Protein AF-A0A6V7V9Q4-F1 (afdb_monomer_lite)

Structure (mmCIF, N/CA/C/O backbone):
data_AF-A0A6V7V9Q4-F1
#
_entry.id   AF-A0A6V7V9Q4-F1
#
loop_
_atom_site.group_PDB
_atom_site.id
_atom_site.type_symbol
_atom_site.label_atom_id
_atom_site.label_alt_id
_atom_site.label_comp_id
_atom_site.label_asym_id
_atom_site.label_entity_id
_atom_site.label_seq_id
_atom_site.pdbx_PDB_ins_code
_atom_site.Cartn_x
_atom_site.Cartn_y
_atom_site.Cartn_z
_atom_site.occupancy
_atom_site.B_iso_or_equiv
_atom_site.auth_seq_id
_atom_site.auth_comp_id
_atom_site.auth_asym_id
_atom_site.auth_atom_id
_atom_site.pdbx_PDB_model_num
ATOM 1 N N . MET A 1 1 ? -13.737 -3.564 -10.398 1.00 45.50 1 MET A N 1
ATOM 2 C CA . MET A 1 1 ? -12.406 -3.048 -10.804 1.00 45.50 1 MET A CA 1
ATOM 3 C C . MET A 1 1 ? -12.204 -3.370 -12.273 1.00 45.50 1 MET A C 1
ATOM 5 O O . MET A 1 1 ? -12.141 -4.543 -12.626 1.00 45.50 1 MET A O 1
ATOM 9 N N . LYS A 1 2 ? -12.141 -2.356 -13.139 1.00 48.03 2 LYS A N 1
ATOM 10 C CA . LYS A 1 2 ? -11.938 -2.546 -14.580 1.00 48.03 2 LYS A CA 1
ATOM 11 C C . LYS A 1 2 ? -10.438 -2.670 -14.877 1.00 48.03 2 LYS A C 1
ATOM 13 O O . LYS A 1 2 ? -9.689 -1.728 -14.647 1.00 48.03 2 LYS A O 1
ATOM 18 N N . ILE A 1 3 ? -9.999 -3.831 -15.360 1.00 52.88 3 ILE A N 1
ATOM 19 C CA . ILE A 1 3 ? -8.592 -4.088 -15.708 1.00 52.88 3 ILE A CA 1
ATOM 20 C C . ILE A 1 3 ? -8.286 -3.414 -17.054 1.00 52.88 3 ILE A C 1
ATOM 22 O O . ILE A 1 3 ? -8.858 -3.783 -18.082 1.00 52.88 3 ILE A O 1
ATOM 26 N N . LEU A 1 4 ? -7.388 -2.425 -17.064 1.0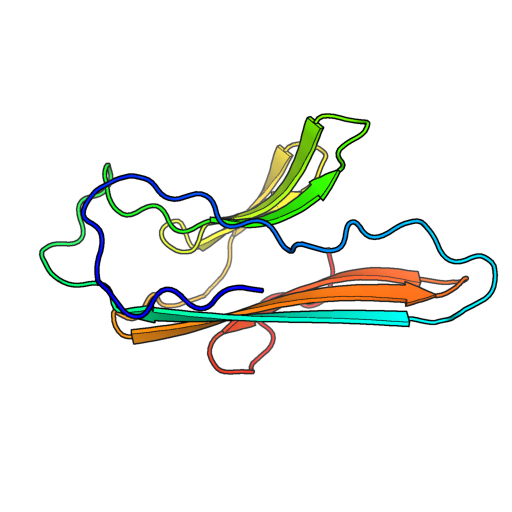0 55.97 4 LEU A N 1
ATOM 27 C CA . LEU A 1 4 ? -6.880 -1.809 -18.292 1.00 55.97 4 LEU A CA 1
ATOM 28 C C . LEU A 1 4 ? -5.738 -2.674 -18.849 1.00 55.97 4 LEU A C 1
ATOM 30 O O . LEU A 1 4 ? -4.685 -2.778 -18.237 1.00 55.97 4 LEU A O 1
ATOM 34 N N . LYS A 1 5 ? -5.941 -3.298 -20.018 1.00 56.59 5 LYS A N 1
ATOM 35 C CA . LYS A 1 5 ? -4.928 -4.143 -20.694 1.00 56.59 5 LYS A CA 1
ATOM 36 C C . LYS A 1 5 ? -3.985 -3.379 -21.641 1.00 56.59 5 LYS A C 1
ATOM 38 O O . LYS A 1 5 ? -3.183 -4.004 -22.327 1.00 56.59 5 LYS A O 1
ATOM 43 N N . ARG A 1 6 ? -4.105 -2.053 -21.754 1.00 63.81 6 ARG A N 1
ATOM 44 C CA . ARG A 1 6 ? -3.263 -1.220 -22.634 1.00 63.81 6 ARG A CA 1
ATOM 45 C C . ARG A 1 6 ? -2.318 -0.369 -21.794 1.00 63.81 6 ARG A C 1
ATOM 47 O O . ARG A 1 6 ? -2.734 0.138 -20.758 1.00 63.81 6 ARG A O 1
ATOM 54 N N . GLY A 1 7 ? -1.076 -0.217 -22.253 1.00 61.22 7 GLY A N 1
ATOM 55 C CA . GLY A 1 7 ? -0.108 0.700 -21.655 1.00 61.22 7 GLY A CA 1
ATOM 56 C C . GLY A 1 7 ? -0.531 2.158 -21.840 1.00 61.22 7 GLY A C 1
ATOM 57 O O . GLY A 1 7 ? -1.172 2.507 -22.833 1.00 61.22 7 GLY A O 1
ATOM 58 N N . TYR A 1 8 ? -0.179 2.999 -20.873 1.00 66.56 8 TYR A N 1
ATOM 59 C CA . TYR A 1 8 ? -0.492 4.425 -20.858 1.00 66.56 8 TYR A CA 1
ATOM 60 C C . TYR A 1 8 ? 0.745 5.211 -20.429 1.00 66.56 8 TYR A C 1
ATOM 62 O O . TYR A 1 8 ? 1.445 4.842 -19.495 1.00 66.56 8 TYR A O 1
ATOM 70 N N . ASN A 1 9 ? 0.972 6.323 -21.110 1.00 68.75 9 ASN A N 1
ATOM 71 C CA . ASN A 1 9 ? 2.115 7.225 -20.981 1.00 68.75 9 ASN A CA 1
ATOM 72 C C . ASN A 1 9 ? 1.734 8.556 -20.300 1.00 68.75 9 ASN A C 1
ATOM 74 O O . ASN A 1 9 ? 2.334 9.596 -20.557 1.00 68.75 9 ASN A O 1
ATOM 78 N N . LYS A 1 10 ? 0.697 8.536 -19.456 1.00 72.94 10 LYS A N 1
ATOM 79 C CA . LYS A 1 10 ? 0.227 9.671 -18.646 1.00 72.94 10 LYS A CA 1
ATOM 80 C C . LYS A 1 10 ? 0.016 9.209 -17.208 1.00 72.94 10 LYS A C 1
ATOM 82 O O . LYS A 1 10 ? -0.172 8.017 -16.978 1.00 72.94 10 LYS A O 1
ATOM 87 N N . SER A 1 11 ? -0.027 10.146 -16.262 1.00 71.75 11 SER A N 1
ATOM 88 C CA . SER A 1 11 ? -0.452 9.856 -14.891 1.00 71.75 11 SER A CA 1
ATOM 89 C C . SER A 1 11 ? -1.851 9.240 -14.895 1.00 71.75 11 SER A C 1
ATOM 91 O O . SER A 1 11 ? -2.785 9.803 -15.472 1.00 71.75 11 SER A O 1
ATOM 93 N N . ILE A 1 12 ? -1.991 8.083 -14.255 1.00 74.56 12 ILE A N 1
ATOM 94 C CA . ILE A 1 12 ? -3.267 7.391 -14.087 1.00 74.56 12 ILE A CA 1
ATOM 95 C C . ILE A 1 12 ? -3.575 7.312 -12.605 1.00 74.56 12 ILE A C 1
ATOM 97 O O . ILE A 1 12 ? -2.696 7.059 -11.785 1.00 74.56 12 ILE A O 1
ATOM 101 N N . LEU A 1 13 ? -4.853 7.472 -12.285 1.00 76.94 13 LEU A N 1
ATOM 102 C CA . LEU A 1 13 ? -5.381 7.220 -10.963 1.00 76.94 13 LEU A CA 1
ATOM 103 C C . LEU A 1 13 ? -6.475 6.165 -11.075 1.00 76.94 13 LEU A C 1
ATOM 105 O O . LEU A 1 13 ? -7.466 6.359 -11.780 1.00 76.94 13 LEU A O 1
ATOM 109 N N . VAL A 1 14 ? -6.265 5.030 -10.414 1.00 76.50 14 VAL A N 1
ATOM 110 C CA . VAL A 1 14 ? -7.228 3.931 -10.377 1.00 76.50 14 VAL A CA 1
ATOM 111 C C . VAL A 1 14 ? -7.868 3.912 -9.000 1.00 76.50 14 VAL A C 1
ATOM 113 O O . VAL A 1 14 ? -7.183 3.789 -7.989 1.00 76.50 14 VAL A O 1
ATOM 116 N N . TYR A 1 15 ? -9.192 4.011 -8.967 1.00 76.44 15 TYR A N 1
ATOM 117 C CA . TYR A 1 15 ? -9.970 3.846 -7.748 1.00 76.44 15 TYR A CA 1
ATOM 118 C C . TYR A 1 15 ? -10.727 2.524 -7.789 1.00 76.44 15 TYR A C 1
ATOM 120 O O . TYR A 1 15 ? -11.258 2.125 -8.829 1.00 76.44 15 TYR A O 1
ATOM 128 N N . ALA A 1 16 ? -10.809 1.854 -6.642 1.00 72.38 16 ALA A N 1
ATOM 129 C CA . ALA A 1 16 ? -11.757 0.767 -6.476 1.00 72.38 16 ALA A CA 1
ATOM 130 C C . ALA A 1 16 ? -13.186 1.319 -6.622 1.00 72.38 16 ALA A C 1
ATOM 132 O O . ALA A 1 16 ? -13.511 2.375 -6.083 1.00 72.38 16 ALA A O 1
ATOM 133 N N . GLU A 1 17 ? -14.038 0.597 -7.351 1.00 67.88 17 GLU A N 1
ATOM 134 C CA . GLU A 1 17 ? -15.442 0.984 -7.582 1.00 67.88 17 GLU A CA 1
ATOM 135 C C . GLU A 1 17 ? -16.246 1.031 -6.278 1.00 67.88 17 GLU A C 1
ATOM 137 O O . GLU A 1 17 ? -17.165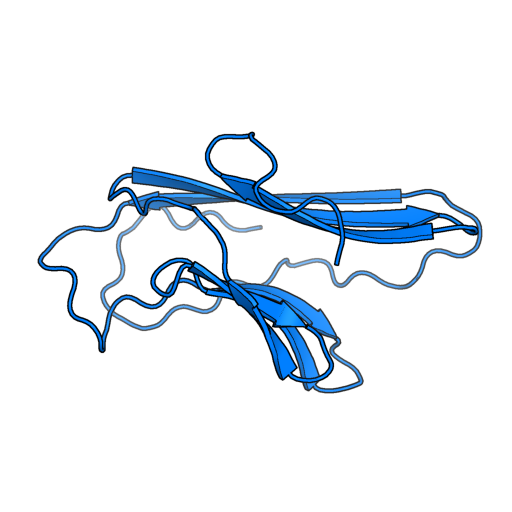 1.833 -6.134 1.00 67.88 17 GLU A O 1
ATOM 142 N N . ASN A 1 18 ? -15.870 0.196 -5.308 1.00 66.94 18 ASN A N 1
ATOM 143 C CA . ASN A 1 18 ? -16.535 0.125 -4.021 1.00 66.94 18 ASN A CA 1
ATOM 144 C C . ASN A 1 18 ? -15.771 0.948 -2.987 1.00 66.94 18 ASN A C 1
ATOM 146 O O . ASN A 1 18 ? -14.630 0.643 -2.640 1.00 66.94 18 ASN A O 1
ATOM 150 N N . SER A 1 19 ? -16.436 1.978 -2.465 1.00 68.75 19 SER A N 1
ATOM 151 C CA . SER A 1 19 ? -15.973 2.684 -1.274 1.00 68.75 19 SER A CA 1
ATOM 152 C C . SER A 1 19 ? -16.272 1.848 -0.036 1.00 68.75 19 SER A C 1
ATOM 154 O O . SER A 1 19 ? -17.376 1.332 0.148 1.00 68.75 19 SER A O 1
ATOM 156 N N . PHE A 1 20 ? -15.271 1.707 0.822 1.00 69.81 20 PHE A N 1
ATOM 157 C CA . PHE A 1 20 ? -15.425 0.985 2.066 1.00 69.81 20 PHE A CA 1
ATOM 158 C C . PHE A 1 20 ? -16.203 1.838 3.082 1.00 69.81 20 PHE A C 1
ATOM 160 O O . PHE A 1 20 ? -15.688 2.843 3.575 1.00 69.81 20 PHE A O 1
ATOM 167 N N . ARG A 1 21 ? -17.450 1.462 3.398 1.00 70.19 21 ARG A N 1
ATOM 168 C CA . ARG A 1 21 ? -18.217 2.051 4.509 1.00 70.19 21 ARG A CA 1
ATOM 169 C C . ARG A 1 21 ? -18.067 1.161 5.733 1.00 70.19 21 ARG A C 1
ATOM 171 O O . ARG A 1 21 ? -18.336 -0.028 5.639 1.00 70.19 21 ARG A O 1
ATOM 178 N N . ASN A 1 22 ? -17.649 1.758 6.848 1.00 66.38 22 ASN A N 1
ATOM 179 C CA . ASN A 1 22 ? -17.369 1.090 8.119 1.00 66.38 22 ASN A CA 1
ATOM 180 C C . ASN A 1 22 ? -18.476 0.071 8.497 1.00 66.38 22 ASN A C 1
ATOM 182 O O . ASN A 1 22 ? -19.577 0.499 8.854 1.00 66.38 22 ASN A O 1
ATOM 186 N N . PRO A 1 23 ? -18.239 -1.250 8.393 1.00 64.81 23 PRO A N 1
ATOM 187 C CA . PRO A 1 23 ? -19.229 -2.264 8.694 1.00 64.81 23 PRO A CA 1
ATOM 188 C C . PRO A 1 23 ? -19.313 -2.391 10.208 1.00 64.81 23 PRO A C 1
ATOM 190 O O . PRO A 1 23 ? -18.335 -2.680 10.897 1.00 64.81 23 PRO A O 1
ATOM 193 N N . GLN A 1 24 ? -20.499 -2.148 10.746 1.00 66.50 24 GLN A N 1
ATOM 194 C CA . GLN A 1 24 ? -20.730 -2.315 12.170 1.00 66.50 24 GLN A CA 1
ATOM 195 C C . GLN A 1 24 ? -20.660 -3.809 12.521 1.00 66.50 24 GLN A C 1
ATOM 197 O O . GLN A 1 24 ? -21.402 -4.615 11.967 1.00 66.50 24 GLN A O 1
ATOM 202 N N . GLY A 1 25 ? -19.763 -4.175 13.443 1.00 67.75 25 GLY A N 1
ATOM 203 C CA . GLY A 1 25 ? -19.771 -5.485 14.105 1.00 67.75 25 GLY A CA 1
ATOM 204 C C . GLY A 1 25 ? -19.102 -6.654 13.372 1.00 67.75 25 GLY A C 1
ATOM 205 O O . GLY A 1 25 ? -19.207 -7.779 13.853 1.00 67.75 25 GLY A O 1
ATOM 206 N N . LEU A 1 26 ? -18.397 -6.430 12.257 1.00 71.62 26 LEU A N 1
ATOM 207 C CA . LEU A 1 26 ? -17.730 -7.503 11.507 1.00 71.62 26 LEU A CA 1
ATOM 208 C C . LEU A 1 26 ? -16.211 -7.312 11.462 1.00 71.62 26 LEU A C 1
ATOM 210 O O . LEU A 1 26 ? -15.714 -6.215 11.216 1.00 71.62 26 LEU A O 1
ATOM 214 N N . ASN A 1 27 ? -15.476 -8.408 11.663 1.00 82.75 27 ASN A N 1
ATOM 215 C CA . ASN A 1 27 ? -14.057 -8.474 11.331 1.00 82.75 27 ASN A CA 1
ATOM 216 C C . ASN A 1 27 ? -13.942 -8.625 9.816 1.00 82.75 27 ASN A C 1
ATOM 218 O O . ASN A 1 27 ? -14.517 -9.557 9.253 1.00 82.75 27 ASN A O 1
ATOM 222 N N . PHE A 1 28 ? -13.204 -7.739 9.160 1.00 84.44 28 PHE A N 1
ATOM 223 C CA . PHE A 1 28 ? -13.029 -7.797 7.717 1.00 84.44 28 PHE A CA 1
ATOM 224 C C . PHE A 1 28 ? -11.573 -7.588 7.319 1.00 84.44 28 PHE A C 1
ATOM 226 O O . PHE A 1 28 ? -10.792 -6.906 7.987 1.00 84.44 28 PHE A O 1
ATOM 233 N N . LEU A 1 29 ? -11.241 -8.193 6.185 1.00 86.81 29 LEU A N 1
ATOM 234 C CA . LEU A 1 29 ? -10.009 -7.976 5.455 1.00 86.81 29 LEU A CA 1
ATOM 235 C C . LEU A 1 29 ? -10.399 -7.441 4.081 1.00 86.81 29 LEU A C 1
ATOM 237 O O . LEU A 1 29 ? -11.103 -8.114 3.330 1.00 86.81 29 LEU A O 1
ATOM 241 N N . TYR A 1 30 ? -9.942 -6.237 3.763 1.00 88.12 30 TYR A N 1
ATOM 242 C CA . TYR A 1 30 ? -9.942 -5.746 2.392 1.00 88.12 30 TYR A CA 1
ATOM 243 C C . TYR A 1 30 ? -8.525 -5.879 1.849 1.00 88.12 30 TYR A C 1
ATOM 245 O O . TYR A 1 30 ? -7.584 -5.455 2.513 1.00 88.12 30 TYR A O 1
ATOM 253 N N . TYR A 1 31 ? -8.368 -6.474 0.672 1.00 91.06 31 TYR A N 1
ATOM 254 C CA . TYR A 1 31 ? -7.071 -6.668 0.037 1.00 91.06 31 TYR A CA 1
ATOM 255 C C . TYR A 1 31 ? -7.206 -6.519 -1.470 1.00 91.06 31 TYR A C 1
ATOM 257 O O . TYR A 1 31 ? -8.168 -7.010 -2.063 1.00 91.06 31 TYR A O 1
ATOM 265 N N . PHE A 1 32 ? -6.239 -5.850 -2.082 1.00 90.44 32 PHE A N 1
ATOM 266 C CA . PHE A 1 32 ? -6.109 -5.785 -3.528 1.00 90.44 32 PHE A CA 1
ATOM 267 C C . PHE A 1 32 ? -4.638 -5.818 -3.924 1.00 90.44 32 PHE A C 1
ATOM 269 O O . PHE A 1 32 ? -3.771 -5.397 -3.158 1.00 90.44 32 PHE A O 1
ATOM 276 N N . GLU A 1 33 ? -4.390 -6.290 -5.142 1.00 92.44 33 GLU A N 1
ATOM 277 C CA . GLU A 1 33 ? -3.077 -6.322 -5.776 1.00 92.44 33 GLU A CA 1
ATOM 278 C C . GLU A 1 33 ? -3.124 -5.609 -7.121 1.00 92.44 33 GLU A C 1
ATOM 280 O O . GLU A 1 33 ? -4.146 -5.602 -7.813 1.00 92.44 33 GLU A O 1
ATOM 285 N N . ILE A 1 34 ? -1.992 -5.018 -7.485 1.00 88.81 34 ILE A N 1
ATOM 286 C CA . ILE A 1 34 ? -1.750 -4.418 -8.785 1.00 88.81 34 ILE A CA 1
ATOM 287 C C . ILE A 1 34 ? -0.437 -4.989 -9.308 1.00 88.81 34 ILE A C 1
ATOM 289 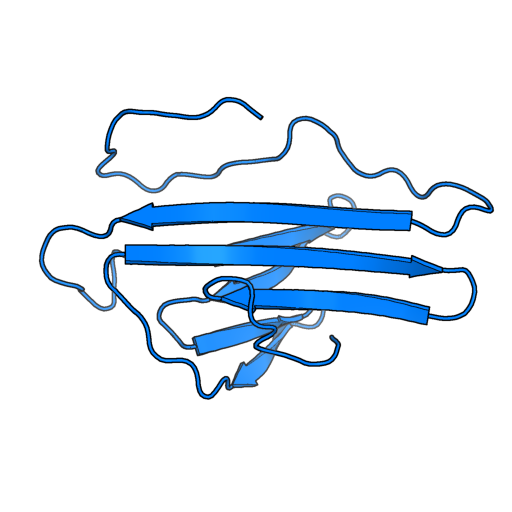O O . ILE A 1 34 ? 0.626 -4.779 -8.726 1.00 88.81 34 ILE A O 1
ATOM 293 N N . GLU A 1 35 ? -0.522 -5.701 -10.425 1.00 90.06 35 GLU A N 1
ATOM 294 C CA . GLU A 1 35 ? 0.642 -6.082 -11.216 1.00 90.06 35 GLU A CA 1
ATOM 295 C C . GLU A 1 35 ? 1.081 -4.884 -12.060 1.00 90.06 35 GLU A C 1
ATOM 297 O O . GLU A 1 35 ? 0.269 -4.253 -12.742 1.00 90.06 35 GLU A O 1
ATOM 302 N N . CYS A 1 36 ? 2.364 -4.542 -11.993 1.00 84.12 36 CYS A N 1
ATOM 303 C CA . CYS A 1 36 ? 2.932 -3.400 -12.693 1.00 84.12 36 CYS A CA 1
ATOM 304 C C . CYS A 1 36 ? 4.116 -3.830 -13.550 1.00 84.12 36 CYS A C 1
ATOM 306 O O . CYS A 1 36 ? 5.002 -4.554 -13.098 1.00 84.12 36 CYS A O 1
ATOM 308 N N . LYS A 1 37 ? 4.141 -3.321 -14.784 1.00 85.38 37 LYS A N 1
ATOM 309 C CA . LYS A 1 37 ? 5.266 -3.435 -15.708 1.00 85.38 37 LYS A CA 1
ATOM 310 C C . LYS A 1 37 ? 5.731 -2.035 -16.087 1.00 85.38 37 LYS A C 1
ATOM 312 O 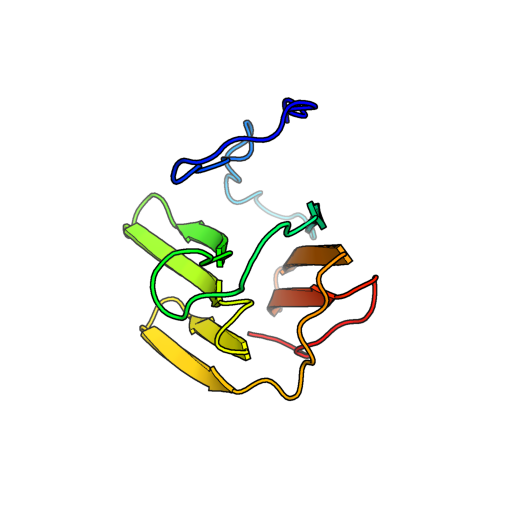O . LYS A 1 37 ? 4.986 -1.285 -16.712 1.00 85.38 37 LYS A O 1
ATOM 317 N N . PHE A 1 38 ? 6.963 -1.707 -15.726 1.00 79.19 38 PHE A N 1
ATOM 318 C CA . PHE A 1 38 ? 7.601 -0.435 -16.040 1.00 79.19 38 PHE A CA 1
ATOM 319 C C . PHE A 1 38 ? 8.555 -0.619 -17.223 1.00 79.19 38 PHE A C 1
ATOM 321 O O . PHE A 1 38 ? 9.501 -1.409 -17.166 1.00 79.19 38 PHE A O 1
ATOM 328 N N . GLU A 1 39 ? 8.299 0.113 -18.306 1.00 77.75 39 GLU A N 1
ATOM 329 C CA . GLU A 1 39 ? 9.119 0.130 -19.520 1.00 77.75 39 GLU A CA 1
ATOM 330 C C . GLU A 1 39 ? 9.824 1.488 -19.661 1.00 77.75 39 GLU A C 1
ATOM 332 O O . GLU A 1 39 ? 9.302 2.511 -19.226 1.00 77.75 39 GLU A O 1
ATOM 337 N N . GLY A 1 40 ? 11.014 1.499 -20.269 1.00 74.75 40 GLY A N 1
ATOM 338 C CA . GLY A 1 40 ? 11.832 2.707 -20.434 1.00 74.75 40 GLY A CA 1
ATOM 339 C C . GLY A 1 40 ? 12.840 2.959 -19.306 1.00 74.75 40 GLY A C 1
ATOM 340 O O . GLY A 1 40 ? 13.098 2.092 -18.460 1.00 74.75 40 GLY A O 1
ATOM 341 N N . GLU A 1 41 ? 13.463 4.138 -19.344 1.00 70.88 41 GLU A N 1
ATOM 342 C CA . GLU A 1 41 ? 14.347 4.608 -18.279 1.00 70.88 41 GLU A CA 1
ATOM 343 C C . GLU A 1 41 ? 13.524 5.071 -17.076 1.00 70.88 41 GLU A C 1
ATOM 345 O O . GLU A 1 41 ? 12.530 5.789 -17.199 1.00 70.88 41 GLU A O 1
ATOM 350 N N . LEU A 1 42 ? 13.947 4.635 -15.891 1.00 67.62 42 LEU A N 1
ATOM 351 C CA . LEU A 1 42 ? 13.367 5.078 -14.634 1.00 67.62 42 LEU A CA 1
ATOM 352 C C . LEU A 1 42 ? 13.929 6.461 -14.324 1.00 67.62 42 LEU A C 1
ATOM 354 O O . LEU A 1 42 ? 15.021 6.582 -13.771 1.00 67.62 42 LEU A O 1
ATOM 358 N N . ASP A 1 43 ? 13.209 7.505 -14.712 1.00 62.06 43 ASP A N 1
ATOM 359 C CA . ASP A 1 43 ? 13.546 8.852 -14.278 1.00 62.06 43 ASP A CA 1
ATOM 360 C C . ASP A 1 43 ? 12.986 9.101 -12.857 1.00 62.06 43 ASP A C 1
ATOM 362 O O . ASP A 1 43 ? 11.998 8.500 -12.423 1.00 62.06 43 ASP A O 1
ATOM 366 N N . LYS A 1 44 ? 13.637 9.997 -12.108 1.00 55.84 44 LYS A N 1
ATOM 367 C CA . LYS A 1 44 ? 13.233 10.373 -10.740 1.00 55.84 44 LYS A CA 1
ATOM 368 C C . LYS A 1 44 ? 11.997 11.291 -10.688 1.00 55.84 44 LYS A C 1
ATOM 370 O O . LYS A 1 44 ? 11.628 11.725 -9.604 1.00 55.84 44 LYS A O 1
ATOM 375 N N . ARG A 1 45 ? 11.420 11.678 -11.828 1.00 58.03 45 ARG A N 1
ATOM 376 C CA . ARG A 1 45 ? 10.390 12.726 -11.959 1.00 58.03 45 ARG A CA 1
ATOM 377 C C . ARG A 1 45 ? 9.065 12.236 -12.568 1.00 58.03 45 ARG A C 1
ATOM 379 O O . ARG A 1 45 ? 8.106 13.001 -12.562 1.00 58.03 45 ARG A O 1
ATOM 386 N N . GLY A 1 46 ? 8.992 11.014 -13.093 1.00 54.97 46 GLY A N 1
ATOM 387 C CA . GLY A 1 46 ? 7.971 10.612 -14.064 1.00 54.97 46 GLY A CA 1
ATOM 388 C C . GLY A 1 46 ? 7.340 9.243 -13.830 1.00 54.97 46 GLY A C 1
ATOM 389 O O . GLY A 1 46 ? 6.221 9.025 -14.287 1.00 54.97 46 GLY A O 1
ATOM 390 N N . ASN A 1 47 ? 7.976 8.348 -13.069 1.00 60.84 47 ASN A N 1
ATOM 391 C CA . ASN A 1 47 ? 7.453 6.999 -12.819 1.00 60.84 47 ASN A CA 1
ATOM 392 C C . ASN A 1 47 ? 7.058 6.792 -11.350 1.00 60.84 47 ASN A C 1
ATOM 394 O O . ASN A 1 47 ? 7.562 5.891 -10.693 1.00 60.84 47 ASN A O 1
ATOM 398 N N . CYS A 1 48 ? 6.159 7.612 -10.809 1.00 75.19 48 CYS A N 1
ATOM 399 C CA . CYS A 1 48 ? 5.703 7.453 -9.426 1.00 75.19 48 CYS A CA 1
ATOM 400 C C . CYS A 1 48 ? 4.499 6.502 -9.364 1.00 75.19 48 CYS A C 1
ATOM 402 O O . CYS A 1 48 ? 3.397 6.865 -9.775 1.00 75.19 48 CYS A O 1
ATOM 404 N N . LEU A 1 49 ? 4.704 5.286 -8.848 1.00 84.94 49 LEU A N 1
ATOM 405 C CA . LEU A 1 49 ? 3.606 4.415 -8.431 1.00 84.94 49 LEU A CA 1
ATOM 406 C C . LEU A 1 49 ? 3.369 4.599 -6.933 1.00 84.94 49 LEU A C 1
ATOM 408 O O . LEU A 1 49 ? 4.198 4.191 -6.119 1.00 84.94 49 LEU A O 1
ATOM 412 N N . ASN A 1 50 ? 2.203 5.148 -6.601 1.00 89.56 50 ASN A N 1
ATOM 413 C CA . ASN A 1 50 ? 1.676 5.151 -5.244 1.00 89.56 50 ASN A CA 1
ATOM 414 C C . ASN A 1 50 ? 0.509 4.166 -5.170 1.00 89.56 50 ASN A C 1
ATOM 416 O O . ASN A 1 50 ? -0.395 4.194 -6.008 1.00 89.56 50 ASN A O 1
ATOM 420 N N . ILE A 1 51 ? 0.522 3.299 -4.162 1.00 90.88 51 ILE A N 1
ATOM 421 C CA . ILE A 1 51 ? -0.560 2.351 -3.879 1.00 90.88 51 ILE A CA 1
ATOM 422 C C . ILE A 1 51 ? -1.017 2.530 -2.437 1.00 90.88 51 ILE A C 1
ATOM 424 O O . ILE A 1 51 ? -0.190 2.634 -1.536 1.00 90.88 51 ILE A O 1
ATOM 428 N N . GLY A 1 52 ? -2.325 2.565 -2.191 1.00 92.44 52 GLY A N 1
ATOM 429 C CA . GLY A 1 52 ? -2.810 2.824 -0.842 1.00 92.44 52 GLY A CA 1
ATOM 430 C C . GLY A 1 52 ? -4.313 2.979 -0.704 1.00 92.44 52 GLY A C 1
ATOM 431 O O . GLY A 1 52 ? -5.095 2.623 -1.587 1.00 92.44 52 GLY A O 1
ATOM 432 N N . LEU A 1 53 ? -4.702 3.537 0.438 1.00 91.00 53 LEU A N 1
ATOM 433 C CA . LEU A 1 53 ? -6.083 3.801 0.820 1.00 91.00 53 LEU A CA 1
ATOM 434 C C . LEU A 1 53 ? -6.292 5.304 0.993 1.00 91.00 53 LEU A C 1
ATOM 436 O O . LEU A 1 53 ? -5.492 5.985 1.633 1.00 91.00 53 LEU A O 1
ATOM 440 N N . LYS A 1 54 ? -7.408 5.813 0.466 1.00 88.88 54 LYS A N 1
ATOM 441 C CA . LYS A 1 54 ? -7.826 7.208 0.631 1.00 88.88 54 LYS A CA 1
ATOM 442 C C . LYS A 1 54 ? -8.967 7.307 1.635 1.00 88.88 54 LYS A C 1
ATOM 444 O O . LYS A 1 54 ? -10.031 6.722 1.443 1.00 88.88 54 LYS A O 1
ATOM 449 N N . ASN A 1 55 ? -8.793 8.139 2.654 1.00 85.88 55 ASN A N 1
ATOM 450 C CA . ASN A 1 55 ? -9.896 8.611 3.476 1.00 85.88 55 ASN A CA 1
ATOM 451 C C . ASN A 1 55 ? -10.612 9.759 2.749 1.00 85.88 55 ASN A C 1
ATOM 453 O O . ASN A 1 55 ? -10.120 10.889 2.719 1.00 85.88 55 ASN A O 1
ATOM 457 N N . LEU A 1 56 ? -11.782 9.466 2.173 1.00 82.31 56 LEU A N 1
ATOM 458 C CA . LEU A 1 56 ? -12.573 10.438 1.406 1.00 82.31 56 LEU A CA 1
ATOM 459 C C . LEU A 1 56 ? -13.054 11.626 2.251 1.00 82.31 56 LEU A C 1
ATOM 461 O O . LEU A 1 56 ? -13.139 12.732 1.730 1.00 82.31 56 LEU A O 1
ATOM 465 N N . ASN A 1 57 ? -13.303 11.424 3.548 1.00 84.62 57 ASN A N 1
ATOM 466 C CA . ASN A 1 57 ? -13.821 12.472 4.432 1.00 84.62 57 ASN A CA 1
ATOM 467 C C . ASN A 1 57 ? -12.738 13.474 4.846 1.00 84.62 57 ASN A C 1
ATOM 469 O O . ASN A 1 57 ? -13.024 14.649 5.040 1.00 84.62 57 ASN A O 1
ATOM 473 N N . LYS A 1 58 ? -11.497 13.005 5.015 1.00 85.25 58 LYS A N 1
ATOM 474 C CA . LYS A 1 58 ? -10.369 13.830 5.484 1.00 85.25 58 LYS A CA 1
ATOM 475 C C . LYS A 1 58 ? -9.423 14.267 4.366 1.00 85.25 58 LYS A C 1
ATOM 477 O O . LYS A 1 58 ? -8.487 15.011 4.632 1.00 85.25 58 LYS A O 1
ATOM 482 N N . ASN A 1 59 ? -9.635 13.778 3.142 1.00 85.88 59 ASN A N 1
ATOM 483 C CA . ASN A 1 59 ? -8.708 13.922 2.018 1.00 85.88 59 ASN A CA 1
ATOM 484 C C . ASN A 1 59 ? -7.259 13.537 2.394 1.00 85.88 59 ASN A C 1
ATOM 486 O O . ASN A 1 59 ? -6.306 14.246 2.079 1.00 85.88 59 ASN A O 1
ATOM 490 N N . LYS A 1 60 ? -7.115 12.419 3.116 1.00 90.06 60 LYS A N 1
ATOM 491 C CA . LYS A 1 60 ? -5.833 11.864 3.578 1.00 90.06 60 LYS A CA 1
ATOM 492 C C . LYS A 1 60 ? -5.585 10.493 2.965 1.00 90.06 60 LYS A C 1
ATOM 494 O O . LYS A 1 60 ? -6.546 9.796 2.632 1.00 90.06 60 LYS A O 1
ATOM 499 N N . TYR A 1 61 ? -4.317 10.113 2.863 1.00 90.56 61 TYR A N 1
ATOM 500 C CA . TYR A 1 61 ? -3.876 8.852 2.277 1.00 90.56 61 TYR A CA 1
ATOM 501 C C . TYR A 1 61 ? -3.042 8.066 3.286 1.00 90.56 61 TYR A C 1
ATOM 503 O O . TYR A 1 61 ? -2.357 8.658 4.116 1.00 90.56 61 TYR A O 1
ATOM 511 N N . ILE A 1 62 ? -3.128 6.743 3.204 1.00 92.69 62 ILE A N 1
ATOM 512 C CA . ILE A 1 62 ? -2.091 5.836 3.693 1.00 92.69 62 ILE A CA 1
ATOM 513 C C . ILE A 1 62 ? -1.569 5.130 2.451 1.00 92.69 62 ILE A C 1
ATOM 515 O O . ILE A 1 62 ? -2.321 4.374 1.830 1.00 92.69 62 ILE A O 1
ATOM 519 N N . GLU A 1 63 ? -0.337 5.415 2.046 1.00 93.12 63 GLU A N 1
ATOM 520 C CA . GLU A 1 63 ? 0.174 5.007 0.737 1.00 93.12 63 GLU A CA 1
ATOM 521 C C . GLU A 1 63 ? 1.651 4.630 0.746 1.00 93.12 63 GLU A C 1
ATOM 523 O O . GLU A 1 63 ? 2.464 5.225 1.445 1.00 93.12 63 GLU A O 1
ATOM 528 N N . HIS A 1 64 ? 1.988 3.642 -0.073 1.00 91.62 64 HIS A N 1
ATOM 529 C CA . HIS A 1 64 ? 3.343 3.209 -0.361 1.00 91.62 64 HIS A CA 1
ATOM 530 C C . HIS A 1 64 ? 3.806 3.836 -1.683 1.00 91.62 64 HIS A C 1
ATOM 532 O O . HIS A 1 64 ? 3.252 3.521 -2.740 1.00 91.62 64 HIS A O 1
ATOM 538 N N . SER A 1 65 ? 4.821 4.701 -1.603 1.00 90.31 65 SER A N 1
ATOM 539 C CA . SER A 1 65 ? 5.600 5.229 -2.727 1.00 90.31 65 SER A CA 1
ATOM 540 C C . SER A 1 65 ? 6.644 4.190 -3.123 1.00 90.31 65 SER A C 1
ATOM 542 O O . SER A 1 65 ? 7.669 4.008 -2.460 1.00 90.31 65 SER A O 1
ATOM 544 N N . VAL A 1 66 ? 6.351 3.464 -4.201 1.00 87.88 66 VAL A N 1
ATOM 545 C CA . VAL A 1 66 ? 7.126 2.294 -4.634 1.00 87.88 66 VAL A CA 1
ATOM 546 C C . VAL A 1 66 ? 8.550 2.665 -5.049 1.00 87.88 66 VAL A C 1
ATOM 548 O O . VAL A 1 66 ? 9.487 1.924 -4.757 1.00 87.88 66 VAL A O 1
ATOM 551 N N . MET A 1 67 ? 8.729 3.811 -5.710 1.00 84.00 67 MET A N 1
ATOM 552 C CA . MET A 1 67 ? 10.049 4.248 -6.182 1.00 84.00 67 MET A CA 1
ATOM 553 C C . MET A 1 67 ? 10.935 4.785 -5.066 1.00 84.00 67 MET A C 1
ATOM 555 O O . MET A 1 67 ? 12.150 4.602 -5.097 1.00 84.00 67 MET A O 1
ATOM 559 N N . GLU A 1 68 ? 10.339 5.461 -4.089 1.00 86.25 68 GLU A N 1
ATOM 560 C CA . GLU A 1 68 ? 11.087 6.041 -2.973 1.00 86.25 68 GLU A CA 1
ATOM 561 C C . GLU A 1 68 ? 11.296 5.025 -1.846 1.00 86.25 68 GLU A C 1
ATOM 563 O O . GLU A 1 68 ? 12.063 5.287 -0.920 1.00 86.25 68 GLU A O 1
ATOM 568 N N . ALA A 1 69 ? 10.639 3.861 -1.933 1.00 88.50 69 ALA A N 1
ATOM 569 C CA . ALA A 1 69 ? 10.566 2.871 -0.867 1.00 88.50 69 ALA A CA 1
ATOM 570 C C . ALA A 1 69 ? 10.098 3.513 0.453 1.00 88.50 69 ALA A C 1
ATOM 572 O O . ALA A 1 69 ? 10.653 3.259 1.525 1.00 88.50 69 ALA A O 1
ATOM 573 N N . LEU A 1 70 ? 9.082 4.377 0.364 1.00 90.88 70 LEU A N 1
ATOM 574 C CA . LEU A 1 70 ? 8.517 5.119 1.491 1.00 90.88 70 LEU A CA 1
ATOM 575 C C . LEU A 1 70 ? 7.056 4.757 1.693 1.00 90.88 70 LEU A C 1
ATOM 577 O O . LEU A 1 70 ? 6.313 4.569 0.733 1.00 90.88 70 LEU A O 1
ATOM 581 N N . ILE A 1 71 ? 6.626 4.715 2.949 1.00 91.75 71 ILE A N 1
ATOM 582 C CA . ILE A 1 71 ? 5.207 4.728 3.287 1.00 91.75 71 ILE A CA 1
ATOM 583 C C . ILE A 1 71 ? 4.869 6.032 3.990 1.00 91.75 71 ILE A C 1
ATOM 585 O O . ILE A 1 71 ? 5.570 6.431 4.917 1.00 91.75 71 ILE A O 1
ATOM 589 N N . TYR A 1 72 ? 3.765 6.636 3.568 1.00 91.62 72 TYR A N 1
ATOM 590 C CA . TYR A 1 72 ? 3.143 7.790 4.195 1.00 91.62 72 TYR A CA 1
ATOM 591 C C . TYR A 1 72 ? 1.876 7.345 4.918 1.00 91.62 72 TYR A C 1
ATOM 593 O O . TYR A 1 72 ? 1.040 6.653 4.331 1.00 91.62 72 TYR A O 1
ATOM 601 N N . ASN A 1 73 ? 1.714 7.735 6.182 1.00 90.25 73 ASN A N 1
ATOM 602 C CA . ASN A 1 73 ? 0.449 7.556 6.898 1.00 90.25 73 ASN A CA 1
ATOM 603 C C . ASN A 1 73 ? -0.445 8.806 6.807 1.00 90.25 73 ASN A C 1
ATOM 605 O O . ASN A 1 73 ? -0.084 9.827 6.220 1.00 90.25 73 ASN A O 1
ATOM 609 N N . GLU A 1 74 ? -1.612 8.768 7.449 1.00 88.06 74 GLU A N 1
ATOM 610 C CA . GLU A 1 74 ? -2.590 9.857 7.413 1.00 88.06 74 GLU A CA 1
ATOM 611 C C . GLU A 1 74 ? -2.107 11.168 8.063 1.00 88.06 74 GLU A C 1
ATOM 613 O O . GLU A 1 74 ? -2.715 12.228 7.854 1.00 88.06 74 GLU A O 1
ATOM 618 N N . LYS A 1 75 ? -1.022 11.101 8.843 1.00 89.75 75 LYS A N 1
ATOM 619 C CA . LYS A 1 75 ? -0.348 12.238 9.482 1.00 89.75 75 LYS A CA 1
ATOM 620 C C . LYS A 1 75 ? 0.828 12.771 8.659 1.00 89.75 75 LYS A C 1
ATOM 622 O O . LYS A 1 75 ? 1.458 13.729 9.094 1.00 89.75 75 LYS A O 1
ATOM 627 N N . ASN A 1 76 ? 1.074 12.211 7.473 1.00 85.56 76 ASN A N 1
ATOM 628 C CA . ASN A 1 76 ? 2.252 12.462 6.643 1.00 85.56 76 ASN A CA 1
ATOM 629 C C . ASN A 1 76 ? 3.575 12.042 7.322 1.00 85.56 76 ASN A C 1
ATOM 631 O O . ASN A 1 76 ? 4.619 12.619 7.033 1.00 85.56 76 ASN A O 1
ATOM 635 N N . GLU A 1 77 ? 3.545 11.072 8.240 1.00 91.44 77 GLU A N 1
ATOM 636 C CA . GLU A 1 77 ? 4.770 10.472 8.780 1.00 91.44 77 GLU A CA 1
ATOM 637 C C . GLU A 1 77 ? 5.354 9.491 7.757 1.00 91.44 77 GLU A C 1
ATOM 639 O O . GLU A 1 77 ? 4.609 8.754 7.105 1.00 91.44 77 GLU A O 1
ATOM 644 N N . GLU A 1 78 ? 6.682 9.483 7.637 1.00 92.50 78 GLU A N 1
ATOM 645 C CA . GLU A 1 78 ? 7.413 8.703 6.639 1.00 92.50 78 GLU A CA 1
ATOM 646 C C . GLU A 1 78 ? 8.071 7.464 7.250 1.00 92.50 78 GLU A C 1
ATOM 648 O O . GLU A 1 78 ? 8.821 7.548 8.226 1.00 92.50 78 GLU A O 1
ATOM 653 N N . PHE A 1 79 ? 7.870 6.311 6.614 1.00 90.38 79 PHE A N 1
ATOM 654 C CA . PHE A 1 79 ? 8.499 5.051 6.996 1.00 90.38 79 PHE A CA 1
ATOM 655 C C . PHE A 1 79 ? 9.329 4.507 5.836 1.00 90.38 79 PHE A C 1
ATOM 657 O O . PHE A 1 79 ? 8.789 4.116 4.802 1.00 90.38 79 PHE A O 1
ATOM 664 N N . LYS A 1 80 ? 10.6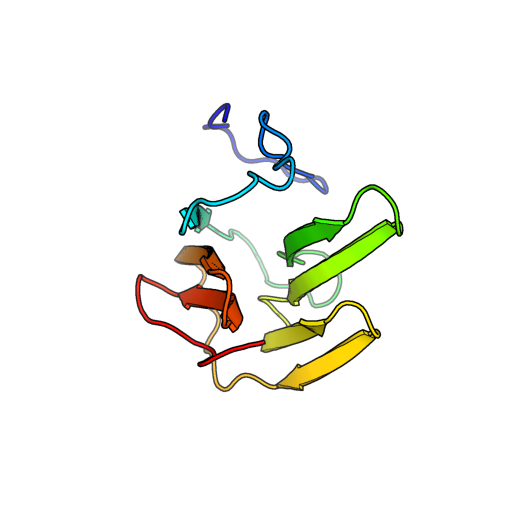54 4.453 6.018 1.00 89.69 80 LYS A N 1
ATOM 665 C CA . LYS A 1 80 ? 11.578 3.879 5.031 1.00 89.69 80 LYS A CA 1
ATOM 666 C C . LYS A 1 80 ? 11.499 2.361 5.014 1.00 89.69 80 LYS A C 1
ATOM 668 O O . LYS A 1 80 ? 11.665 1.704 6.044 1.00 89.69 80 LYS A O 1
ATOM 673 N N . LEU A 1 81 ? 11.329 1.810 3.824 1.00 86.75 81 LEU A N 1
ATOM 674 C CA . LEU A 1 81 ? 11.355 0.384 3.564 1.00 86.75 81 LEU A CA 1
ATOM 675 C C . LEU A 1 81 ? 12.725 -0.045 3.043 1.00 86.75 81 LEU A C 1
ATOM 677 O O . LEU A 1 81 ? 13.421 0.687 2.345 1.00 86.75 81 LEU A O 1
ATOM 681 N N . LYS A 1 82 ? 13.097 -1.285 3.362 1.00 79.50 82 LYS A N 1
ATOM 682 C CA . LYS A 1 82 ? 14.223 -1.981 2.727 1.00 79.50 82 LYS A CA 1
ATOM 683 C C . LYS A 1 82 ? 13.709 -2.838 1.570 1.00 79.50 82 LYS A C 1
ATOM 685 O O . LYS A 1 82 ? 13.921 -4.048 1.558 1.00 79.50 82 LYS A O 1
ATOM 690 N N . THR A 1 83 ? 12.954 -2.240 0.658 1.00 73.44 83 THR A N 1
ATOM 691 C CA . THR A 1 83 ? 12.436 -2.924 -0.532 1.00 73.44 83 THR A CA 1
ATOM 692 C C . THR A 1 83 ? 13.309 -2.611 -1.739 1.00 73.44 83 THR A C 1
ATOM 694 O O . THR A 1 83 ? 13.954 -1.567 -1.808 1.00 73.44 83 THR A O 1
ATOM 697 N N . VAL A 1 84 ? 13.364 -3.549 -2.683 1.00 73.50 84 VAL A N 1
ATOM 698 C CA . VAL A 1 84 ? 14.051 -3.365 -3.965 1.00 73.50 84 VAL A CA 1
ATOM 699 C C . VAL A 1 84 ? 12.977 -3.236 -5.029 1.00 73.50 84 VAL A C 1
ATOM 701 O O . VAL A 1 84 ? 12.132 -4.120 -5.159 1.00 73.50 84 VAL A O 1
ATOM 704 N N . PHE A 1 85 ? 12.987 -2.131 -5.765 1.00 76.56 85 PHE A N 1
ATOM 705 C CA . PHE A 1 85 ? 12.107 -1.941 -6.909 1.00 76.56 85 PHE A CA 1
ATOM 706 C C . PHE A 1 85 ? 12.485 -2.893 -8.053 1.00 76.56 85 PHE A C 1
ATOM 708 O O . PHE A 1 85 ? 13.660 -2.990 -8.410 1.00 76.56 85 PHE A O 1
ATOM 715 N N . ASN A 1 86 ? 11.487 -3.527 -8.673 1.00 79.94 86 ASN A N 1
ATOM 716 C CA . ASN A 1 86 ? 11.658 -4.317 -9.889 1.00 79.94 86 ASN A CA 1
ATOM 717 C C . ASN A 1 86 ? 10.785 -3.761 -11.014 1.00 79.94 86 ASN A C 1
ATOM 719 O O . ASN A 1 86 ? 9.681 -3.275 -10.786 1.00 79.94 86 ASN A O 1
ATOM 723 N N . LYS A 1 87 ? 11.258 -3.895 -12.260 1.00 79.12 87 LYS A N 1
ATOM 724 C CA . LYS A 1 87 ? 10.496 -3.470 -13.449 1.00 79.12 87 LYS A CA 1
ATOM 725 C C . LYS A 1 87 ? 9.191 -4.241 -13.636 1.00 79.12 87 LYS A C 1
ATOM 727 O O . LYS A 1 87 ? 8.301 -3.746 -14.317 1.00 79.12 87 LYS A O 1
ATOM 732 N N . ILE A 1 88 ? 9.109 -5.450 -13.090 1.00 83.75 88 ILE A N 1
ATOM 733 C CA . ILE A 1 88 ? 7.908 -6.278 -13.075 1.00 83.75 88 ILE A CA 1
ATOM 734 C C . ILE A 1 88 ? 7.715 -6.709 -11.632 1.00 83.75 88 ILE A C 1
ATOM 736 O O . ILE A 1 88 ? 8.592 -7.368 -11.073 1.00 83.75 88 ILE A O 1
ATOM 740 N N . ASP A 1 89 ? 6.609 -6.293 -11.032 1.00 88.50 89 ASP A N 1
ATOM 741 C CA . ASP A 1 89 ? 6.312 -6.611 -9.643 1.00 88.50 89 ASP A CA 1
ATOM 742 C C . ASP A 1 89 ? 4.803 -6.553 -9.376 1.00 88.50 89 ASP A C 1
ATOM 744 O O . ASP A 1 89 ? 4.045 -5.920 -10.118 1.00 88.50 89 ASP A O 1
ATOM 748 N N . ILE A 1 90 ? 4.378 -7.215 -8.304 1.00 91.62 90 ILE A N 1
ATOM 749 C CA . ILE A 1 90 ? 2.999 -7.208 -7.822 1.00 91.62 90 ILE A CA 1
ATOM 750 C C . ILE A 1 90 ? 2.979 -6.499 -6.476 1.00 91.62 90 ILE A C 1
ATOM 752 O O . ILE A 1 90 ? 3.555 -6.980 -5.499 1.00 91.62 90 ILE A O 1
ATOM 756 N N . TYR A 1 91 ? 2.272 -5.376 -6.413 1.00 91.31 91 TYR A N 1
ATOM 757 C CA . TYR A 1 91 ? 2.114 -4.592 -5.195 1.00 91.31 91 TYR A CA 1
ATOM 758 C C . TYR A 1 91 ? 0.722 -4.787 -4.623 1.00 91.31 91 TYR A C 1
ATOM 760 O O . TYR A 1 91 ? -0.269 -4.582 -5.322 1.00 91.31 91 TYR A O 1
ATOM 768 N N . GLY A 1 92 ? 0.642 -5.143 -3.345 1.00 91.94 92 GLY A N 1
ATOM 769 C CA . GLY A 1 92 ? -0.626 -5.278 -2.644 1.00 91.94 92 GLY A CA 1
ATOM 770 C C . GLY A 1 92 ? -0.776 -4.298 -1.493 1.00 91.94 92 GLY A C 1
ATOM 771 O O . GLY A 1 92 ? 0.196 -3.843 -0.884 1.00 91.94 92 GLY A O 1
ATOM 772 N N . CYS A 1 93 ? -2.028 -3.984 -1.185 1.00 92.81 93 CYS A N 1
ATOM 773 C CA . CYS A 1 93 ? -2.418 -3.169 -0.046 1.00 92.81 93 CYS A CA 1
ATOM 774 C C . CYS A 1 93 ? -3.610 -3.828 0.643 1.00 92.81 93 CYS A C 1
ATOM 776 O O . CYS A 1 93 ? -4.602 -4.191 0.003 1.00 92.81 93 CYS A O 1
ATOM 778 N N . GLY A 1 94 ? -3.494 -4.002 1.956 1.00 91.19 94 GLY A N 1
ATOM 779 C CA . GLY A 1 94 ? -4.513 -4.626 2.777 1.00 91.19 94 GLY A CA 1
ATOM 780 C C . GLY A 1 94 ? -4.905 -3.768 3.967 1.00 91.19 94 GLY A C 1
ATOM 781 O O . GLY A 1 94 ? -4.055 -3.175 4.625 1.00 91.19 94 GLY A O 1
ATOM 782 N N . LEU A 1 95 ? -6.201 -3.744 4.261 1.00 89.94 95 LEU A N 1
ATOM 783 C CA . LEU A 1 95 ? -6.779 -3.192 5.478 1.00 89.94 95 LEU A CA 1
ATOM 784 C C . LEU A 1 95 ? -7.319 -4.345 6.312 1.00 89.94 95 LEU A C 1
ATOM 786 O O . LEU A 1 95 ? -8.275 -5.013 5.911 1.00 89.94 95 LEU A O 1
ATOM 790 N N . VAL A 1 96 ? -6.726 -4.549 7.483 1.00 89.25 96 VAL A N 1
ATOM 791 C CA . VAL A 1 96 ? -7.314 -5.391 8.521 1.00 89.25 96 VAL A CA 1
ATOM 792 C C . VAL A 1 96 ? -8.110 -4.503 9.443 1.00 89.25 96 VAL A C 1
ATOM 794 O O . VAL A 1 96 ? -7.587 -3.524 9.973 1.00 89.25 96 VAL A O 1
ATOM 797 N N . PHE A 1 97 ? -9.354 -4.881 9.684 1.00 86.44 97 PHE A N 1
ATOM 798 C CA . PHE A 1 97 ? -10.180 -4.217 10.667 1.00 86.44 97 PHE A CA 1
ATOM 799 C C . PHE A 1 97 ? -10.892 -5.252 11.511 1.00 86.44 97 PHE A C 1
ATOM 801 O O . PHE A 1 97 ? -11.627 -6.116 11.030 1.00 86.44 97 PHE A O 1
ATOM 808 N N . ASN A 1 98 ? -10.676 -5.135 12.805 1.00 83.62 98 ASN A N 1
ATOM 809 C CA . ASN A 1 98 ? -11.457 -5.807 13.813 1.00 83.62 98 ASN A CA 1
ATOM 810 C C . ASN A 1 98 ? -11.721 -4.819 14.959 1.00 83.62 98 ASN A C 1
ATOM 812 O O . ASN A 1 98 ? -11.125 -3.743 15.030 1.00 83.62 98 ASN A O 1
ATOM 816 N N . VAL A 1 99 ? -12.611 -5.191 15.877 1.00 77.69 99 VAL A N 1
ATOM 817 C CA . VAL A 1 99 ? -13.012 -4.330 17.007 1.00 77.69 99 VAL A CA 1
ATOM 818 C C . VAL A 1 99 ? -11.827 -3.943 17.915 1.00 77.69 99 VAL A C 1
ATOM 820 O O . VAL A 1 99 ? -11.884 -2.935 18.608 1.00 77.69 99 VAL A O 1
ATOM 823 N N . LYS A 1 100 ? -10.741 -4.725 17.911 1.00 80.88 100 LYS A N 1
ATOM 824 C CA . LYS A 1 100 ? -9.566 -4.553 18.781 1.00 80.88 100 LYS A CA 1
ATOM 825 C C . LYS A 1 100 ? -8.357 -3.914 18.086 1.00 80.88 100 LYS A C 1
ATOM 827 O O . LYS A 1 100 ? -7.532 -3.302 18.752 1.00 80.88 100 LYS A O 1
ATOM 832 N N . PHE A 1 101 ? -8.223 -4.084 16.776 1.00 82.44 101 PHE A N 1
ATOM 833 C CA . PHE A 1 101 ? -7.041 -3.770 15.988 1.00 82.44 101 PHE A CA 1
ATOM 834 C C . PHE A 1 101 ? -7.448 -3.427 14.561 1.00 82.44 101 PHE A C 1
ATOM 836 O O . PHE A 1 101 ? -8.153 -4.183 13.889 1.00 82.44 101 PHE A O 1
ATOM 843 N N . GLN A 1 102 ? -6.938 -2.299 14.091 1.00 87.06 102 GLN A N 1
ATOM 844 C CA . GLN A 1 102 ? -7.083 -1.840 12.721 1.00 87.06 102 GLN A CA 1
ATOM 845 C C . GLN A 1 102 ? -5.688 -1.486 12.240 1.00 87.06 102 GLN A C 1
ATOM 847 O O . GLN A 1 102 ? -4.966 -0.795 12.957 1.00 87.06 102 GLN A O 1
ATOM 852 N N . TYR A 1 103 ? -5.283 -2.012 11.093 1.00 90.25 103 TYR A N 1
ATOM 853 C CA . TYR A 1 103 ? -3.988 -1.673 10.520 1.00 90.25 103 TYR A CA 1
ATOM 854 C C . TYR A 1 103 ? -3.989 -1.851 9.013 1.00 90.25 103 TYR A C 1
ATOM 856 O O . TYR A 1 103 ? -4.709 -2.689 8.457 1.00 90.25 103 TYR A O 1
ATOM 864 N N . VAL A 1 104 ? -3.124 -1.081 8.372 1.00 91.38 104 VAL A N 1
ATOM 865 C CA . VAL A 1 104 ? -2.797 -1.232 6.963 1.00 91.38 104 VAL A CA 1
ATOM 866 C C . VAL A 1 104 ? -1.498 -2.019 6.843 1.00 91.38 104 VAL A C 1
ATOM 868 O O . VAL A 1 104 ? -0.575 -1.887 7.650 1.00 91.38 104 VAL A O 1
ATOM 871 N N . PHE A 1 105 ? -1.429 -2.883 5.840 1.00 92.75 105 PHE A N 1
ATOM 872 C CA . PHE A 1 105 ? -0.198 -3.552 5.454 1.00 92.75 105 PHE A CA 1
ATOM 873 C C . PHE A 1 105 ? -0.016 -3.491 3.943 1.00 92.75 105 PHE A C 1
ATOM 875 O O . PHE A 1 105 ? -0.976 -3.388 3.179 1.00 92.75 105 PHE A O 1
ATOM 882 N N . PHE A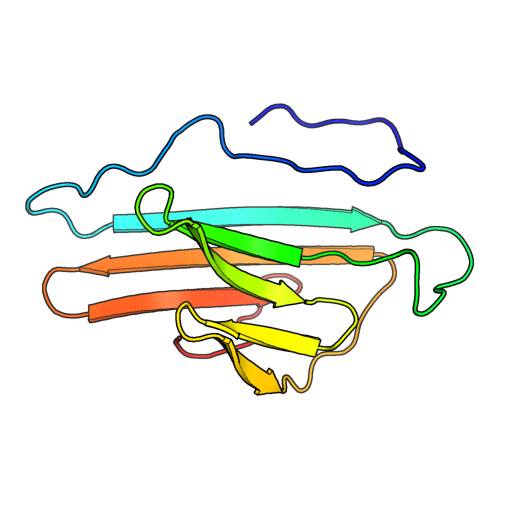 1 106 ? 1.239 -3.584 3.525 1.00 92.81 106 PHE A N 1
ATOM 883 C CA . PHE A 1 106 ? 1.621 -3.614 2.122 1.00 92.81 106 PHE A CA 1
ATOM 884 C C . PHE A 1 106 ? 2.359 -4.910 1.820 1.00 92.81 106 PHE A C 1
ATOM 886 O O . PHE A 1 106 ? 3.047 -5.462 2.691 1.00 92.81 106 PHE A O 1
ATOM 893 N N . THR A 1 107 ? 2.221 -5.387 0.589 1.00 92.88 107 THR A N 1
ATOM 894 C CA . THR A 1 107 ? 2.910 -6.572 0.081 1.00 92.88 107 THR A CA 1
ATOM 895 C C . THR A 1 107 ? 3.636 -6.255 -1.224 1.00 92.88 107 THR A C 1
ATOM 897 O O . THR A 1 107 ? 3.246 -5.360 -1.973 1.00 92.88 107 THR A O 1
ATOM 900 N N . GLN A 1 108 ? 4.707 -6.999 -1.479 1.00 92.56 108 GLN A N 1
ATOM 901 C CA . GLN A 1 108 ? 5.443 -7.021 -2.737 1.00 92.56 108 GLN A CA 1
ATOM 902 C C . GLN A 1 108 ? 5.676 -8.490 -3.106 1.00 92.56 108 GLN A C 1
ATOM 904 O O . GLN A 1 108 ? 6.213 -9.249 -2.293 1.00 92.56 108 GLN A O 1
ATOM 909 N N . ASN A 1 109 ? 5.219 -8.919 -4.284 1.00 92.25 109 ASN A N 1
ATOM 910 C CA . ASN A 1 109 ? 5.193 -10.326 -4.710 1.00 92.25 109 ASN A CA 1
ATOM 911 C C . ASN A 1 109 ? 4.603 -11.265 -3.637 1.00 92.25 109 ASN A C 1
ATOM 913 O O . ASN A 1 109 ? 5.203 -12.279 -3.272 1.00 92.25 109 ASN A O 1
ATOM 917 N N . GLY A 1 110 ? 3.467 -10.872 -3.049 1.00 91.19 110 GLY A N 1
ATOM 918 C CA . GLY A 1 110 ? 2.778 -11.631 -1.997 1.00 91.19 110 GLY A CA 1
ATOM 919 C C . GLY A 1 110 ? 3.479 -11.653 -0.630 1.00 91.19 110 GLY A C 1
ATOM 920 O O . GLY A 1 110 ? 2.936 -12.205 0.326 1.00 91.19 110 GLY A O 1
ATOM 921 N N . LYS A 1 111 ? 4.664 -11.043 -0.486 1.00 91.75 111 LYS A N 1
ATOM 922 C CA . LYS A 1 111 ? 5.385 -10.947 0.792 1.00 91.75 111 LYS A CA 1
ATOM 923 C C . LYS A 1 111 ? 5.120 -9.606 1.453 1.00 91.75 111 LYS A C 1
ATOM 925 O O . LYS A 1 111 ? 5.266 -8.559 0.834 1.00 91.75 111 LYS A O 1
ATOM 930 N N . GLN A 1 112 ? 4.764 -9.634 2.730 1.00 91.38 112 GLN A N 1
ATOM 931 C CA . GLN A 1 112 ? 4.515 -8.428 3.508 1.00 91.38 112 GLN A CA 1
ATOM 932 C C . GLN A 1 112 ? 5.807 -7.617 3.710 1.00 91.38 112 GLN A C 1
ATOM 934 O O . GLN A 1 112 ? 6.789 -8.137 4.237 1.00 91.38 112 GLN A O 1
ATOM 939 N N . ILE A 1 113 ? 5.790 -6.341 3.315 1.00 89.25 113 ILE A N 1
ATOM 940 C CA . ILE A 1 113 ? 6.959 -5.437 3.372 1.00 89.25 113 ILE A CA 1
ATOM 941 C C . ILE A 1 113 ? 6.944 -4.512 4.594 1.00 89.25 113 ILE A C 1
ATOM 943 O O . ILE A 1 113 ? 7.982 -3.983 4.982 1.00 89.25 113 ILE A O 1
ATOM 947 N N . VAL A 1 114 ? 5.790 -4.371 5.255 1.00 81.50 114 VAL A N 1
ATOM 948 C CA . VAL A 1 114 ? 5.659 -3.671 6.539 1.00 81.50 114 VAL A CA 1
ATOM 949 C C . VAL A 1 114 ? 4.722 -4.437 7.456 1.00 81.50 114 VAL A C 1
ATOM 951 O O . VAL A 1 114 ? 3.681 -4.915 7.009 1.00 81.50 114 VAL A O 1
ATOM 954 N N . LYS A 1 115 ? 5.069 -4.567 8.742 1.00 70.56 115 LYS A N 1
ATOM 955 C CA . LYS A 1 115 ? 4.270 -5.367 9.682 1.00 70.56 115 LYS A CA 1
ATOM 956 C C . LYS A 1 115 ? 2.889 -4.762 9.931 1.00 70.56 115 LYS A C 1
ATOM 958 O O . LYS A 1 115 ? 1.915 -5.500 9.836 1.00 70.56 115 LYS A O 1
ATOM 963 N N . ARG A 1 116 ? 2.799 -3.479 10.289 1.00 75.19 116 ARG A N 1
ATOM 964 C CA . ARG A 1 116 ? 1.544 -2.764 10.593 1.00 75.19 116 ARG A CA 1
ATOM 965 C C . ARG A 1 116 ? 1.790 -1.263 10.500 1.00 75.19 116 ARG A C 1
ATOM 967 O O . ARG A 1 116 ? 2.848 -0.822 10.949 1.00 75.19 116 ARG A O 1
ATOM 974 N N . ILE A 1 117 ? 0.826 -0.537 9.947 1.00 75.31 117 ILE A N 1
ATOM 975 C CA . ILE A 1 117 ? 0.729 0.928 9.944 1.00 75.31 117 ILE A CA 1
ATOM 976 C C . ILE A 1 117 ? -0.641 1.310 10.475 1.00 75.31 117 ILE A C 1
ATOM 978 O O . ILE A 1 117 ? -1.619 0.636 10.065 1.00 75.31 117 ILE A O 1
#

Sequence (117 aa):
MKILKRGYNKSILVYAENSFRNPQGLNFLYYFEIECKFEGELDKRGNCLNIGLKNLNKNKYIEHSVMEALIYNEKNEEFKLKTVFNKIDIYGCGLVFNVKFQYVFFTQNGKQIVKRI

Foldseek 3Di:
DDDDPDDDQDDDDDDDPDDDDDDPPDWDKDKDKDKAAADDDDDPPGDWDWDFDADPVLRFTFIQGLVQCWTQDRVRDIDHFPDDDDNTWMKMKMWTDDPVDTFIWIDINNHTRDDTD

Radius of gyration: 14.83 Å; chains: 1; bounding box: 35×26×41 Å

Organism: Meloidogyne enterolobii (NCBI:txid390850)

pLDDT: mean 80.68, std 11.62, range [45.5, 93.12]

Secondary structure (DSSP, 8-state):
-----S--SS------SS-----TT--EEEEEEEEEE--S---TTT---EEEEEETTTTEEEEEETTTTEEE-TT--EEE------SEEEEEEEEEE-SS-EEEEEEETTEES-S--